Protein AF-A0A1V5R0B9-F1 (afdb_monomer_lite)

Radius of gyration: 16.44 Å; chains: 1; bounding box: 34×44×41 Å

Structure (mmCIF, N/CA/C/O backbone):
data_AF-A0A1V5R0B9-F1
#
_entry.id   AF-A0A1V5R0B9-F1
#
loop_
_atom_site.group_PDB
_atom_site.id
_atom_site.type_symbol
_atom_site.label_atom_id
_atom_site.label_alt_id
_atom_site.label_comp_id
_atom_site.label_asym_id
_atom_site.label_entity_id
_atom_site.label_seq_id
_atom_site.pdbx_PDB_ins_code
_atom_site.Cartn_x
_atom_site.Cartn_y
_atom_site.Cartn_z
_atom_site.occupancy
_atom_site.B_iso_or_equiv
_atom_site.auth_seq_id
_atom_site.auth_comp_id
_atom_site.auth_asym_id
_atom_site.auth_atom_id
_atom_site.pdbx_PDB_model_num
ATOM 1 N N . MET A 1 1 ? 15.886 -25.006 -10.155 1.00 42.81 1 MET A N 1
ATOM 2 C CA . MET A 1 1 ? 15.122 -24.143 -9.232 1.00 42.81 1 MET A CA 1
ATOM 3 C C . MET A 1 1 ? 15.056 -24.879 -7.907 1.00 42.81 1 MET A C 1
ATOM 5 O O . MET A 1 1 ? 14.357 -25.876 -7.822 1.00 42.81 1 MET A O 1
ATOM 9 N N . LEU A 1 2 ? 15.889 -24.495 -6.940 1.00 43.31 2 LEU A N 1
ATOM 10 C CA . LEU A 1 2 ? 15.863 -25.097 -5.608 1.00 43.31 2 LEU A CA 1
ATOM 11 C C . LEU A 1 2 ? 14.680 -24.485 -4.857 1.00 43.31 2 LEU A C 1
ATOM 13 O O . LEU A 1 2 ? 14.672 -23.282 -4.603 1.00 43.31 2 LEU A O 1
ATOM 17 N N . MET A 1 3 ? 13.667 -25.299 -4.571 1.00 44.78 3 MET A N 1
ATOM 18 C CA . MET A 1 3 ? 12.629 -24.949 -3.608 1.00 44.78 3 MET A CA 1
ATOM 19 C C . MET A 1 3 ? 13.302 -24.973 -2.238 1.00 44.78 3 MET A C 1
ATOM 21 O O . MET A 1 3 ? 13.590 -26.042 -1.710 1.00 44.78 3 MET A O 1
ATOM 25 N N . VAL A 1 4 ? 13.647 -23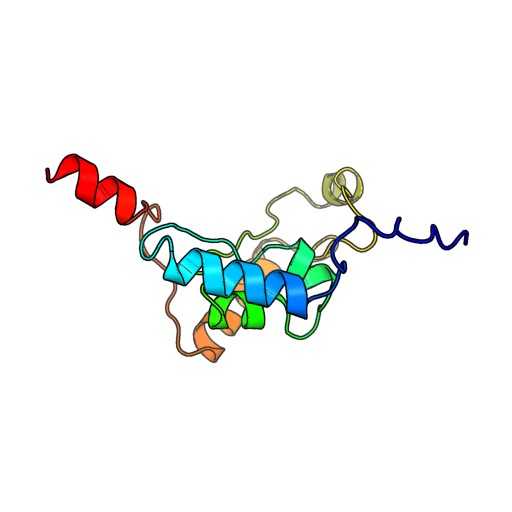.801 -1.710 1.00 59.31 4 VAL A N 1
ATOM 26 C CA . VAL A 1 4 ? 14.058 -23.684 -0.310 1.00 59.31 4 VAL A CA 1
ATOM 27 C C . VAL A 1 4 ? 12.809 -23.983 0.507 1.00 59.31 4 VAL A C 1
ATOM 29 O O . VAL A 1 4 ? 11.860 -23.200 0.474 1.00 59.31 4 VAL A O 1
ATOM 32 N N . GLU A 1 5 ? 12.779 -25.134 1.178 1.00 59.84 5 GLU A N 1
ATOM 33 C CA . GLU A 1 5 ? 11.746 -25.404 2.173 1.00 59.84 5 GLU A CA 1
ATOM 34 C C . GLU A 1 5 ? 11.827 -24.299 3.226 1.00 59.84 5 GLU A C 1
ATOM 36 O O . GLU A 1 5 ? 12.866 -24.089 3.857 1.00 59.84 5 GLU A O 1
ATOM 41 N N . ALA A 1 6 ? 10.746 -23.530 3.358 1.00 63.72 6 ALA A N 1
ATOM 42 C CA . ALA A 1 6 ? 10.633 -22.565 4.433 1.00 63.72 6 ALA A CA 1
ATOM 43 C C . ALA A 1 6 ? 10.760 -23.338 5.751 1.00 63.72 6 ALA A C 1
ATOM 45 O O . ALA A 1 6 ? 10.018 -24.294 5.975 1.00 63.72 6 ALA A O 1
ATOM 46 N N . GLY A 1 7 ? 11.724 -22.954 6.594 1.00 70.62 7 GLY A N 1
ATOM 47 C CA . GLY A 1 7 ? 11.879 -23.566 7.912 1.00 70.62 7 GLY A CA 1
ATOM 48 C C . GLY A 1 7 ? 10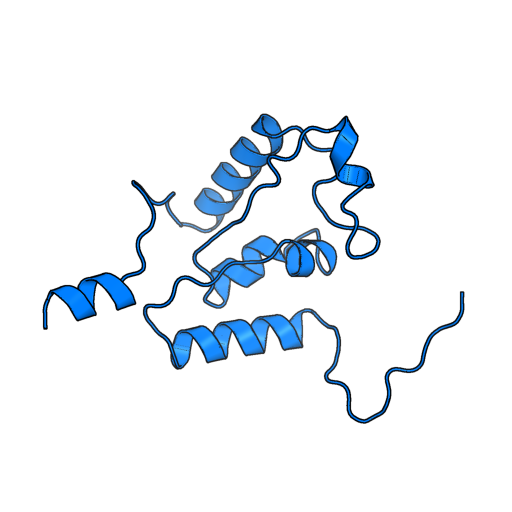.553 -23.520 8.672 1.00 70.62 7 GLY A C 1
ATOM 49 O O . GLY A 1 7 ? 9.793 -22.562 8.528 1.00 70.62 7 GLY A O 1
ATOM 50 N N . THR A 1 8 ? 10.277 -24.543 9.480 1.00 75.12 8 THR A N 1
ATOM 51 C CA . THR A 1 8 ? 8.998 -24.731 10.193 1.00 75.12 8 THR A CA 1
ATOM 52 C C . THR A 1 8 ? 8.592 -23.563 11.099 1.00 75.12 8 THR A C 1
ATOM 54 O O . THR A 1 8 ? 7.434 -23.474 11.491 1.00 75.12 8 THR A O 1
ATOM 57 N N . ASP A 1 9 ? 9.521 -22.652 11.394 1.00 85.62 9 ASP A N 1
ATOM 58 C CA . ASP A 1 9 ? 9.313 -21.465 12.228 1.00 85.62 9 ASP A CA 1
ATOM 59 C C . ASP A 1 9 ? 8.885 -20.216 11.432 1.00 85.62 9 ASP A C 1
ATOM 61 O O . ASP A 1 9 ? 8.697 -19.142 12.006 1.00 85.62 9 ASP A O 1
ATOM 65 N N . GLN A 1 10 ? 8.762 -20.311 10.105 1.00 85.44 10 GLN A N 1
ATOM 66 C CA . GLN A 1 10 ? 8.357 -19.191 9.256 1.00 85.44 10 GLN A CA 1
ATOM 67 C C . GLN A 1 10 ? 6.842 -19.144 9.072 1.00 85.44 10 GLN A C 1
ATOM 69 O O . GLN A 1 10 ? 6.177 -20.154 8.841 1.00 85.44 10 GLN A O 1
ATOM 74 N N . VAL A 1 11 ? 6.291 -17.932 9.111 1.00 88.88 11 VAL A N 1
ATOM 75 C CA . VAL A 1 11 ? 4.892 -17.718 8.733 1.00 88.88 11 VAL A CA 1
ATOM 76 C C . VAL A 1 11 ? 4.706 -17.946 7.227 1.00 88.88 11 VAL A C 1
ATOM 78 O O . VAL A 1 11 ? 5.622 -17.659 6.449 1.00 88.88 11 VAL A O 1
ATOM 81 N N . PRO A 1 12 ? 3.525 -18.414 6.783 1.00 90.69 12 PRO A N 1
ATOM 82 C CA . PRO A 1 12 ? 3.243 -18.567 5.362 1.00 90.69 12 PRO A CA 1
ATOM 83 C C . PRO A 1 12 ? 3.433 -17.255 4.589 1.00 90.69 12 PRO A C 1
ATOM 85 O O . PRO A 1 12 ? 2.900 -16.207 4.959 1.00 90.69 12 PRO A O 1
ATOM 88 N N . ASN A 1 13 ? 4.177 -17.316 3.482 1.00 88.69 13 ASN A N 1
ATOM 89 C CA . ASN A 1 13 ? 4.363 -16.191 2.565 1.00 88.69 13 ASN A CA 1
ATOM 90 C C . ASN A 1 13 ? 3.221 -16.138 1.537 1.00 88.69 13 ASN A C 1
ATOM 92 O O . ASN A 1 13 ? 3.429 -16.341 0.340 1.00 88.69 13 ASN A O 1
ATOM 96 N N . ASP A 1 14 ? 2.000 -15.918 2.020 1.00 93.56 14 ASP A N 1
ATOM 97 C CA . ASP A 1 14 ? 0.799 -15.844 1.192 1.00 93.56 14 ASP A CA 1
ATOM 98 C C . ASP A 1 14 ? -0.005 -14.559 1.430 1.00 93.56 14 ASP A C 1
ATOM 100 O O . ASP A 1 14 ? 0.166 -13.821 2.407 1.00 93.56 14 ASP A O 1
ATOM 104 N N . THR A 1 15 ? -0.902 -14.267 0.489 1.00 96.62 15 THR A N 1
ATOM 105 C CA . THR A 1 15 ? -1.739 -13.066 0.536 1.00 96.62 15 THR A CA 1
ATOM 106 C C . THR A 1 15 ? -2.682 -13.072 1.735 1.00 96.62 15 THR A C 1
ATOM 108 O O . THR A 1 15 ? -2.890 -12.024 2.343 1.00 96.62 15 THR A O 1
ATOM 111 N N . THR A 1 16 ? -3.217 -14.230 2.127 1.00 97.06 16 THR A N 1
ATOM 112 C CA . THR A 1 16 ? -4.119 -14.369 3.279 1.00 97.06 16 THR A CA 1
ATOM 113 C C . THR A 1 16 ? -3.448 -13.908 4.569 1.00 97.06 16 THR A C 1
ATOM 115 O O . THR A 1 16 ? -4.032 -13.137 5.333 1.00 97.06 16 THR A O 1
ATOM 118 N N . THR A 1 17 ? -2.209 -14.328 4.799 1.00 96.88 17 THR A N 1
ATOM 119 C CA . THR A 1 17 ? -1.417 -13.989 5.982 1.00 96.88 17 THR A CA 1
ATOM 120 C C . THR A 1 17 ? -1.154 -12.486 6.039 1.00 96.88 17 THR A C 1
ATOM 122 O O . THR A 1 17 ? -1.416 -11.851 7.064 1.00 96.88 17 THR A O 1
ATOM 125 N N . VAL A 1 18 ? -0.757 -11.880 4.915 1.00 96.81 18 VAL A N 1
ATOM 126 C CA . VAL A 1 18 ? -0.552 -10.424 4.810 1.00 96.81 18 VAL A CA 1
ATOM 127 C C . VAL A 1 18 ? -1.853 -9.647 5.046 1.00 96.81 18 VAL A C 1
ATOM 129 O O . VAL A 1 18 ? -1.862 -8.661 5.783 1.00 96.81 18 VAL A O 1
ATOM 132 N N . LEU A 1 19 ? -2.972 -10.085 4.461 1.00 98.31 19 LEU A N 1
ATOM 133 C CA . LEU A 1 19 ? -4.269 -9.420 4.621 1.00 98.31 19 LEU A CA 1
ATOM 134 C C . LEU A 1 19 ? -4.791 -9.513 6.062 1.00 98.31 19 LEU A C 1
ATOM 136 O O . LEU A 1 19 ? -5.357 -8.540 6.562 1.00 98.31 19 LEU A O 1
ATOM 140 N N . LYS A 1 20 ? -4.558 -10.634 6.758 1.00 98.12 20 LYS A N 1
ATOM 141 C CA . LYS A 1 20 ? -4.855 -10.763 8.195 1.00 98.12 20 LYS A CA 1
ATOM 142 C C . LYS A 1 20 ? -4.016 -9.791 9.023 1.00 98.12 20 LYS A C 1
ATOM 144 O O . LYS A 1 20 ? -4.565 -9.112 9.888 1.00 98.12 20 LYS A O 1
ATOM 149 N N . ALA A 1 21 ? -2.718 -9.679 8.739 1.00 97.38 21 ALA A N 1
ATOM 150 C CA . ALA A 1 21 ? -1.837 -8.737 9.427 1.00 97.38 21 ALA A CA 1
ATOM 151 C C . ALA A 1 21 ? -2.274 -7.274 9.219 1.00 97.38 21 ALA A C 1
ATOM 153 O O . ALA A 1 21 ? -2.315 -6.502 10.179 1.00 97.38 21 ALA A O 1
ATOM 154 N N . LEU A 1 22 ? -2.667 -6.901 7.994 1.00 98.12 22 LEU A N 1
ATOM 155 C CA . LEU A 1 22 ? -3.217 -5.575 7.687 1.00 98.12 22 LEU A CA 1
ATOM 156 C C . LEU A 1 22 ? -4.503 -5.288 8.470 1.00 98.12 22 LEU A C 1
ATOM 158 O O . LEU A 1 22 ? -4.605 -4.236 9.108 1.00 98.12 22 LEU A O 1
ATOM 162 N N . ALA A 1 23 ? -5.450 -6.230 8.468 1.00 98.62 23 ALA A N 1
ATOM 163 C CA . ALA A 1 23 ? -6.718 -6.076 9.174 1.00 98.62 23 ALA A CA 1
ATOM 164 C C . ALA A 1 23 ? -6.499 -5.905 10.684 1.00 98.62 23 ALA A C 1
ATOM 166 O O . ALA A 1 23 ? -7.027 -4.969 11.285 1.00 98.62 23 ALA A O 1
ATOM 167 N N . LEU A 1 24 ? -5.656 -6.751 11.286 1.00 98.50 24 LEU A N 1
ATOM 168 C CA . LEU A 1 24 ? -5.306 -6.660 12.705 1.00 98.50 24 LEU A CA 1
ATOM 169 C C . LEU A 1 24 ? -4.599 -5.343 13.036 1.00 98.50 24 LEU A C 1
ATOM 171 O O . LEU A 1 24 ? -4.938 -4.697 14.025 1.00 98.50 24 LEU A O 1
ATOM 175 N N . THR A 1 25 ? -3.674 -4.898 12.184 1.00 98.19 25 THR A N 1
ATOM 176 C CA . THR A 1 25 ? -2.970 -3.623 12.379 1.00 98.19 25 THR A CA 1
ATOM 177 C C . THR A 1 25 ? -3.946 -2.450 12.347 1.00 98.19 25 THR A C 1
ATOM 179 O O . THR A 1 25 ? -3.843 -1.557 13.181 1.00 98.19 25 THR A O 1
ATOM 182 N N . ARG A 1 26 ? -4.934 -2.442 11.442 1.00 97.94 26 ARG A N 1
ATOM 183 C CA . ARG A 1 26 ? -5.966 -1.394 11.428 1.00 97.94 26 ARG A CA 1
ATOM 184 C C . ARG A 1 26 ? -6.820 -1.416 12.696 1.00 97.94 26 ARG A C 1
ATOM 186 O O . ARG A 1 26 ? -7.119 -0.346 13.213 1.00 97.94 26 ARG A O 1
ATOM 193 N N . LEU A 1 27 ? -7.202 -2.590 13.196 1.00 98.25 27 LEU A N 1
ATOM 194 C CA . LEU A 1 27 ? -7.999 -2.699 14.424 1.00 98.25 27 LEU A CA 1
ATOM 195 C C . LEU A 1 27 ? -7.232 -2.196 15.656 1.00 98.25 27 LEU A C 1
ATOM 197 O O . LEU A 1 27 ? -7.793 -1.465 16.466 1.00 98.25 27 LEU A O 1
ATOM 201 N N . LEU A 1 28 ? -5.947 -2.541 15.774 1.00 97.94 28 LEU A N 1
ATOM 202 C CA . LEU A 1 28 ? -5.101 -2.144 16.907 1.00 97.94 28 LEU A CA 1
ATOM 203 C C . LEU A 1 28 ? -4.576 -0.705 16.794 1.00 97.94 28 LEU A C 1
ATOM 205 O O . LEU A 1 28 ? -4.315 -0.051 17.799 1.00 97.94 28 LEU A O 1
ATOM 209 N N . CYS A 1 29 ? -4.395 -0.203 15.573 1.00 95.62 29 CYS A N 1
ATOM 210 C CA . CYS A 1 29 ? -3.851 1.120 15.279 1.00 95.62 29 CYS A CA 1
ATOM 211 C C . CYS A 1 29 ? -4.794 1.884 14.330 1.00 95.62 29 CYS A C 1
ATOM 213 O O . CYS A 1 29 ? -4.444 2.148 13.172 1.00 95.62 29 CYS A O 1
ATOM 215 N N . PRO A 1 30 ? -5.989 2.291 14.804 1.00 95.50 30 PRO A N 1
ATOM 216 C CA . PRO A 1 30 ? -7.083 2.774 13.956 1.00 95.50 30 PRO A CA 1
ATOM 217 C C . PRO A 1 30 ? -6.758 4.029 13.150 1.00 95.50 30 PRO A C 1
ATOM 219 O O . PRO A 1 30 ? -7.419 4.311 12.155 1.00 95.50 30 PRO A O 1
ATOM 222 N N . SER A 1 31 ? -5.727 4.780 13.525 1.00 95.06 31 SER A N 1
ATOM 223 C CA . SER A 1 31 ? -5.405 6.072 12.913 1.00 95.06 31 SER A CA 1
ATOM 224 C C . SER A 1 31 ? -4.033 6.146 12.272 1.00 95.06 31 SER A C 1
ATOM 226 O O . SER A 1 31 ? -3.594 7.230 11.907 1.00 95.06 31 SER A O 1
ATOM 228 N N . THR A 1 32 ? -3.361 5.009 12.132 1.00 94.88 32 THR A N 1
ATOM 229 C CA . THR A 1 32 ? -2.089 4.938 11.419 1.00 94.88 32 THR A CA 1
ATOM 230 C C . THR A 1 32 ? -2.334 4.913 9.912 1.00 94.88 32 THR A C 1
ATOM 232 O O . THR A 1 32 ? -3.313 4.330 9.434 1.00 94.88 32 THR A O 1
ATOM 235 N N . ASN A 1 33 ? -1.435 5.530 9.149 1.00 97.12 33 ASN A N 1
ATOM 236 C CA . ASN A 1 33 ? -1.370 5.339 7.705 1.00 97.12 33 ASN A CA 1
ATOM 237 C C . ASN A 1 33 ? -0.727 3.987 7.393 1.00 97.12 33 ASN A C 1
ATOM 239 O O . ASN A 1 33 ? 0.405 3.729 7.791 1.00 97.12 33 ASN A O 1
ATOM 243 N N . ILE A 1 34 ? -1.451 3.129 6.682 1.00 97.81 34 ILE A N 1
ATOM 244 C CA . ILE A 1 34 ? -1.032 1.764 6.368 1.00 97.81 34 ILE A CA 1
ATOM 245 C C . ILE A 1 34 ? -1.004 1.617 4.840 1.00 97.81 34 ILE A C 1
ATOM 247 O O . ILE A 1 34 ? -2.040 1.823 4.196 1.00 97.81 34 ILE A O 1
ATOM 251 N N . PRO A 1 35 ? 0.145 1.284 4.231 1.00 97.75 35 PRO A N 1
ATOM 252 C CA . PRO A 1 35 ? 0.239 1.106 2.790 1.00 97.75 35 PRO A CA 1
ATOM 253 C C . PRO A 1 35 ? -0.273 -0.262 2.334 1.00 97.75 35 PRO A C 1
ATOM 255 O O . PRO A 1 35 ? 0.035 -1.292 2.928 1.00 97.75 35 PRO A O 1
ATOM 258 N N . SER A 1 36 ? -0.979 -0.280 1.203 1.00 97.44 36 SER A N 1
ATOM 259 C CA . SER A 1 36 ? -1.135 -1.485 0.392 1.00 97.44 36 SER A CA 1
ATOM 260 C C . SER A 1 36 ? 0.113 -1.626 -0.474 1.00 97.44 36 SER A C 1
ATOM 262 O O . SER A 1 36 ? 0.274 -0.928 -1.478 1.00 97.44 36 SER A O 1
ATOM 264 N N . THR A 1 37 ? 1.033 -2.485 -0.048 1.00 95.75 37 THR A N 1
ATOM 265 C CA . THR A 1 37 ? 2.400 -2.527 -0.578 1.00 95.75 37 THR A CA 1
ATOM 266 C C . THR A 1 37 ? 2.486 -3.116 -1.989 1.00 95.75 37 THR A C 1
ATOM 268 O O . THR A 1 37 ? 1.661 -3.928 -2.412 1.00 95.75 37 THR A O 1
ATOM 271 N N . THR A 1 38 ? 3.543 -2.750 -2.720 1.00 94.00 38 THR A N 1
ATOM 272 C CA . THR A 1 38 ? 3.870 -3.336 -4.032 1.00 94.00 38 THR A CA 1
ATOM 273 C C . THR A 1 38 ? 4.146 -4.838 -3.944 1.00 94.00 38 THR A C 1
ATOM 275 O O . THR A 1 38 ? 3.862 -5.555 -4.897 1.00 94.00 38 THR A O 1
ATOM 278 N N . ALA A 1 39 ? 4.631 -5.331 -2.798 1.00 94.81 39 ALA A N 1
ATOM 279 C CA . ALA A 1 39 ? 4.847 -6.759 -2.572 1.00 94.81 39 ALA A CA 1
ATOM 280 C C . ALA A 1 39 ? 3.522 -7.536 -2.596 1.00 94.81 39 ALA A C 1
ATOM 282 O O . ALA A 1 39 ? 3.417 -8.543 -3.287 1.00 94.81 39 ALA A O 1
ATOM 283 N N . LEU A 1 40 ? 2.471 -7.018 -1.949 1.00 95.69 40 LEU A N 1
ATOM 284 C CA . LEU A 1 40 ? 1.141 -7.632 -2.008 1.00 95.69 40 LEU A CA 1
ATOM 285 C C . LEU A 1 40 ? 0.573 -7.629 -3.436 1.00 95.69 40 LEU A C 1
ATOM 287 O O . LEU A 1 40 ? 0.015 -8.626 -3.880 1.00 95.69 40 LEU A O 1
ATOM 291 N N . ALA A 1 41 ? 0.770 -6.538 -4.181 1.00 93.44 41 ALA A N 1
ATOM 292 C CA . ALA A 1 41 ? 0.407 -6.471 -5.599 1.00 93.44 41 ALA A CA 1
ATOM 293 C C . ALA A 1 41 ? 1.292 -7.354 -6.504 1.00 93.44 41 ALA A C 1
ATOM 295 O O . ALA A 1 41 ? 0.929 -7.608 -7.643 1.00 93.44 41 ALA A O 1
ATOM 296 N N . THR A 1 42 ? 2.457 -7.794 -6.026 1.00 93.00 42 THR A N 1
ATOM 297 C CA . THR A 1 42 ? 3.327 -8.738 -6.741 1.00 93.00 42 THR A CA 1
ATOM 298 C C . THR A 1 42 ? 2.864 -10.176 -6.507 1.00 93.00 42 THR A C 1
ATOM 300 O O . THR A 1 42 ? 2.827 -10.956 -7.451 1.00 93.00 42 THR A O 1
ATOM 303 N N . LEU A 1 43 ? 2.457 -10.510 -5.274 1.00 93.75 43 LEU A N 1
ATOM 304 C CA . LEU A 1 43 ? 1.887 -11.819 -4.930 1.00 93.75 43 LEU A CA 1
ATOM 305 C C . LEU A 1 43 ? 0.519 -12.058 -5.586 1.00 93.75 43 LEU A C 1
ATOM 307 O O . LEU A 1 43 ? 0.216 -13.177 -5.982 1.00 93.75 43 LEU A O 1
ATOM 311 N N . ASP A 1 44 ? -0.299 -11.011 -5.708 1.00 94.25 44 ASP A N 1
ATOM 312 C CA . ASP A 1 44 ? -1.584 -11.044 -6.410 1.00 94.25 44 ASP A CA 1
ATOM 313 C C . ASP A 1 44 ? -1.703 -9.823 -7.341 1.00 94.25 44 ASP A C 1
ATOM 315 O O . ASP A 1 44 ? -2.185 -8.761 -6.927 1.00 94.25 44 ASP A O 1
ATOM 319 N N . PRO A 1 45 ? -1.260 -9.952 -8.607 1.00 90.94 45 PRO A N 1
ATOM 320 C CA . PRO A 1 45 ? -1.329 -8.872 -9.590 1.00 90.94 45 PRO A CA 1
ATOM 321 C C . PRO A 1 45 ? -2.751 -8.430 -9.936 1.00 90.94 45 PRO A C 1
ATOM 323 O O . PRO A 1 45 ? -2.956 -7.271 -10.299 1.00 90.94 45 PRO A O 1
ATOM 326 N N . ALA A 1 46 ? -3.729 -9.333 -9.828 1.00 90.75 46 ALA A N 1
ATOM 327 C CA . ALA A 1 46 ? -5.109 -9.056 -10.205 1.00 90.75 46 ALA A CA 1
ATOM 328 C C . ALA A 1 46 ? -5.815 -8.206 -9.146 1.00 90.75 46 ALA A C 1
ATOM 330 O O . ALA A 1 46 ? -6.476 -7.221 -9.478 1.00 90.75 46 ALA A O 1
ATOM 331 N N . SER A 1 47 ? -5.663 -8.562 -7.868 1.00 93.81 47 SER A N 1
ATOM 332 C CA . SER A 1 47 ? -6.436 -7.934 -6.797 1.00 93.81 47 SER A CA 1
ATOM 333 C C . SER A 1 47 ? -5.649 -7.517 -5.561 1.00 93.81 47 SER A C 1
ATOM 335 O O . SER A 1 47 ? -6.217 -6.836 -4.714 1.00 93.81 47 SER A O 1
ATOM 337 N N . GLY A 1 48 ? -4.348 -7.791 -5.455 1.00 95.38 48 GLY A N 1
ATOM 338 C CA . GLY A 1 48 ? -3.574 -7.593 -4.225 1.00 95.38 48 GLY A CA 1
ATOM 339 C C . GLY A 1 48 ? -3.632 -6.162 -3.690 1.00 95.38 48 GLY A C 1
ATOM 340 O O . GLY A 1 48 ? -3.885 -5.947 -2.504 1.00 95.38 48 GLY A O 1
ATOM 341 N N . ARG A 1 49 ? -3.499 -5.159 -4.572 1.00 94.75 49 ARG A N 1
ATOM 342 C CA . ARG A 1 49 ? -3.598 -3.744 -4.172 1.00 94.75 49 ARG A CA 1
ATOM 343 C C . ARG A 1 49 ? -4.999 -3.365 -3.683 1.00 94.75 49 ARG A C 1
ATOM 345 O O . ARG A 1 49 ? -5.145 -2.736 -2.637 1.00 94.75 49 ARG A O 1
ATOM 352 N N . ALA A 1 50 ? -6.028 -3.751 -4.435 1.00 96.19 50 ALA A N 1
ATOM 353 C CA . ALA A 1 50 ? -7.416 -3.511 -4.049 1.00 96.19 50 ALA A CA 1
ATOM 354 C C . ALA A 1 50 ? -7.747 -4.224 -2.735 1.00 96.19 50 ALA A C 1
ATOM 356 O O . ALA A 1 50 ? -8.370 -3.650 -1.843 1.00 96.19 50 ALA A O 1
ATOM 357 N N . ASN A 1 51 ? -7.256 -5.451 -2.579 1.00 97.81 51 ASN A N 1
ATOM 358 C CA . ASN A 1 51 ? -7.482 -6.243 -1.393 1.00 97.81 51 ASN A CA 1
ATOM 359 C C . ASN A 1 51 ? -6.837 -5.604 -0.164 1.00 97.81 51 ASN A C 1
ATOM 361 O O . ASN A 1 51 ? -7.515 -5.476 0.851 1.00 97.81 51 ASN A O 1
ATOM 365 N N . GLY A 1 52 ? -5.596 -5.121 -0.260 1.00 98.12 52 GLY A N 1
ATOM 366 C CA . GLY A 1 52 ? -4.957 -4.390 0.834 1.00 98.12 52 GLY A CA 1
ATOM 367 C C . GLY A 1 52 ? -5.774 -3.173 1.281 1.00 98.12 52 GLY A C 1
ATOM 368 O O . GLY A 1 52 ? -6.027 -3.010 2.476 1.00 98.12 52 GLY A O 1
ATOM 369 N N . LEU A 1 53 ? -6.258 -2.360 0.332 1.00 97.88 53 LEU A N 1
ATOM 370 C CA . LEU A 1 53 ? -7.119 -1.205 0.628 1.00 97.88 53 LEU A CA 1
ATOM 371 C C . LEU A 1 53 ? -8.436 -1.593 1.316 1.00 97.88 53 LEU A C 1
ATOM 373 O O . LEU A 1 53 ? -8.864 -0.924 2.252 1.00 97.88 53 LEU A O 1
ATOM 377 N N . LEU A 1 54 ? -9.065 -2.687 0.885 1.00 97.69 54 LEU A N 1
ATOM 378 C CA . LEU A 1 54 ? -10.313 -3.181 1.476 1.00 97.69 54 LEU A CA 1
ATOM 379 C C . LEU A 1 54 ? -10.121 -3.828 2.861 1.00 97.69 54 LEU A C 1
ATOM 381 O O . LEU A 1 54 ? -11.099 -4.016 3.577 1.00 97.69 54 LEU A O 1
ATOM 385 N N . ARG A 1 55 ? -8.887 -4.181 3.252 1.00 97.94 55 ARG A N 1
ATOM 386 C CA . ARG A 1 55 ? -8.568 -4.837 4.538 1.00 97.94 55 ARG A CA 1
ATOM 387 C C . ARG A 1 55 ? -7.730 -3.954 5.473 1.00 97.94 55 ARG A C 1
ATOM 389 O O . ARG A 1 55 ? -6.975 -4.454 6.298 1.00 97.94 55 ARG A O 1
ATOM 396 N N . GLY A 1 56 ? -7.885 -2.633 5.376 1.00 97.31 56 GLY A N 1
ATOM 397 C CA . GLY A 1 56 ? -7.388 -1.686 6.381 1.00 97.31 56 GLY A CA 1
ATOM 398 C C . GLY A 1 56 ? -6.257 -0.767 5.922 1.00 97.31 56 GLY A C 1
ATOM 399 O O . GLY A 1 56 ? -5.937 0.188 6.640 1.00 97.31 56 GLY A O 1
ATOM 400 N N . ALA A 1 57 ? -5.684 -0.984 4.736 1.00 98.19 57 ALA A N 1
ATOM 401 C CA . ALA A 1 57 ? -4.754 -0.026 4.153 1.00 98.19 57 ALA A CA 1
ATOM 402 C C . ALA A 1 57 ? -5.480 1.237 3.661 1.00 98.19 57 ALA A C 1
ATOM 404 O O . ALA A 1 57 ? -6.627 1.199 3.222 1.00 98.19 57 ALA A O 1
ATOM 405 N N . ASN A 1 58 ? -4.792 2.373 3.704 1.00 97.19 58 ASN A N 1
ATOM 406 C CA . ASN A 1 58 ? -5.295 3.655 3.208 1.00 97.19 58 ASN A CA 1
ATOM 407 C C . ASN A 1 58 ? -4.277 4.417 2.344 1.00 97.19 58 ASN A C 1
ATOM 409 O O . ASN A 1 58 ? -4.583 5.523 1.910 1.00 97.19 58 ASN A O 1
ATOM 413 N N . VAL A 1 59 ? -3.106 3.832 2.074 1.00 96.75 59 VAL A N 1
ATOM 414 C CA . VAL A 1 59 ? -2.033 4.433 1.266 1.00 96.75 59 VAL A CA 1
ATOM 415 C C . VAL A 1 59 ? -1.676 3.520 0.087 1.00 96.75 59 VAL A C 1
ATOM 417 O O . VAL A 1 59 ? -1.632 2.298 0.227 1.00 96.75 59 VAL A O 1
ATOM 420 N N . ILE A 1 60 ? -1.387 4.111 -1.074 1.00 94.25 60 ILE A N 1
ATOM 421 C CA . ILE A 1 60 ? -0.759 3.447 -2.227 1.00 94.25 60 ILE A CA 1
ATOM 422 C C . ILE A 1 60 ? 0.584 4.128 -2.501 1.00 94.25 60 ILE A C 1
ATOM 424 O O . ILE A 1 60 ? 0.698 5.343 -2.377 1.00 94.25 60 ILE A O 1
ATOM 428 N N . MET A 1 61 ? 1.587 3.341 -2.896 1.00 91.81 61 MET A N 1
ATOM 429 C CA . MET A 1 61 ? 2.938 3.821 -3.201 1.00 91.81 61 MET A CA 1
ATOM 430 C C . MET A 1 61 ? 3.257 3.597 -4.691 1.00 91.81 61 MET A C 1
ATOM 432 O O . MET A 1 61 ? 3.695 2.503 -5.057 1.00 91.81 61 MET A O 1
ATOM 436 N N . PRO A 1 62 ? 2.997 4.577 -5.579 1.00 88.00 62 PRO A N 1
ATOM 437 C CA . PRO A 1 62 ? 3.350 4.462 -6.992 1.00 88.00 62 PRO A CA 1
ATOM 438 C C . PRO A 1 62 ? 4.871 4.424 -7.189 1.00 88.00 62 PRO A C 1
ATOM 440 O O . PRO A 1 62 ? 5.623 5.115 -6.502 1.00 88.00 62 PRO A O 1
ATOM 443 N N . ASN A 1 63 ? 5.331 3.638 -8.165 1.00 87.31 63 ASN A N 1
ATOM 444 C CA . ASN A 1 63 ? 6.737 3.621 -8.552 1.00 87.31 63 ASN A CA 1
ATOM 445 C C . ASN A 1 63 ? 7.055 4.828 -9.452 1.00 87.31 63 ASN A C 1
ATOM 447 O O . ASN A 1 63 ? 6.726 4.833 -10.638 1.00 87.31 63 ASN A O 1
ATOM 451 N N . VAL A 1 64 ? 7.722 5.834 -8.887 1.00 87.44 64 VAL A N 1
ATOM 452 C CA . VAL A 1 64 ? 8.164 7.048 -9.599 1.00 87.44 64 VAL A CA 1
ATOM 453 C C . VAL A 1 64 ? 9.624 6.979 -10.068 1.00 87.44 64 VAL A C 1
ATOM 455 O O . VAL A 1 64 ? 10.149 7.944 -10.616 1.00 87.44 64 VAL A O 1
ATOM 458 N N . THR A 1 65 ? 10.305 5.844 -9.874 1.00 87.50 65 THR A N 1
ATOM 459 C CA . THR A 1 65 ? 11.687 5.647 -10.328 1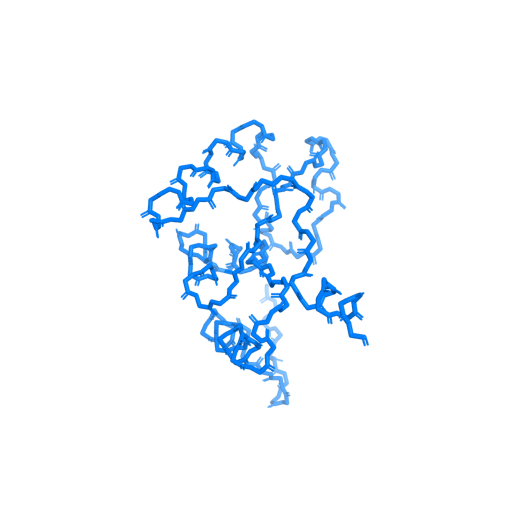.00 87.50 65 THR A CA 1
ATOM 460 C C . THR A 1 65 ? 11.762 5.724 -11.854 1.00 87.50 65 THR A C 1
ATOM 462 O O . THR A 1 65 ? 10.911 5.166 -12.553 1.00 87.50 65 THR A O 1
ATOM 465 N N . GLN A 1 66 ? 12.800 6.380 -12.387 1.00 86.69 66 GLN A N 1
ATOM 466 C CA . GLN A 1 66 ? 13.022 6.466 -13.836 1.00 86.69 66 GLN A CA 1
ATOM 467 C C . GLN A 1 66 ? 13.168 5.058 -14.445 1.00 86.69 66 GLN A C 1
ATOM 469 O O . GLN A 1 66 ? 13.887 4.242 -13.862 1.00 86.69 66 GLN A O 1
ATOM 474 N N . PRO A 1 67 ? 12.565 4.769 -15.618 1.00 86.06 67 PRO A N 1
ATOM 475 C CA . PRO A 1 67 ? 12.531 3.423 -16.198 1.00 86.06 67 PRO A CA 1
ATOM 476 C C . PRO A 1 67 ? 13.887 2.708 -16.244 1.00 86.06 67 PRO A C 1
ATOM 478 O O . PRO A 1 67 ? 13.984 1.574 -15.783 1.00 86.06 67 PRO A O 1
ATOM 481 N N . LYS A 1 68 ? 14.952 3.408 -16.668 1.00 88.69 68 LYS A N 1
ATOM 482 C CA . LYS A 1 68 ? 16.323 2.868 -16.758 1.00 88.69 68 LYS A CA 1
ATOM 483 C C . LYS A 1 68 ? 16.910 2.337 -15.441 1.00 88.69 68 LYS A C 1
ATOM 485 O O . LYS A 1 68 ? 17.877 1.590 -15.477 1.00 88.69 68 LYS A O 1
ATOM 490 N N . TYR A 1 69 ? 16.360 2.726 -14.289 1.00 90.81 69 TYR A N 1
ATOM 491 C CA . TYR A 1 69 ? 16.854 2.311 -12.971 1.00 90.81 69 TYR A CA 1
ATOM 492 C C . TYR A 1 69 ? 15.920 1.336 -12.248 1.00 90.81 69 TYR A C 1
ATOM 494 O O . TYR A 1 69 ? 16.262 0.848 -11.174 1.00 90.81 69 TYR A O 1
ATOM 502 N N . ARG A 1 70 ? 14.734 1.039 -12.792 1.00 88.50 70 ARG A N 1
ATOM 503 C CA . ARG A 1 70 ? 13.742 0.211 -12.086 1.00 88.50 70 ARG A CA 1
ATOM 504 C C . ARG A 1 70 ? 14.193 -1.228 -11.920 1.00 88.50 70 ARG A C 1
ATOM 506 O O . ARG A 1 70 ? 14.011 -1.795 -10.845 1.00 88.50 70 ARG A O 1
ATOM 513 N N . GLU A 1 71 ? 14.809 -1.782 -12.958 1.00 89.12 71 GLU A N 1
ATOM 514 C CA . GLU A 1 71 ? 15.348 -3.141 -12.934 1.00 89.12 71 GLU 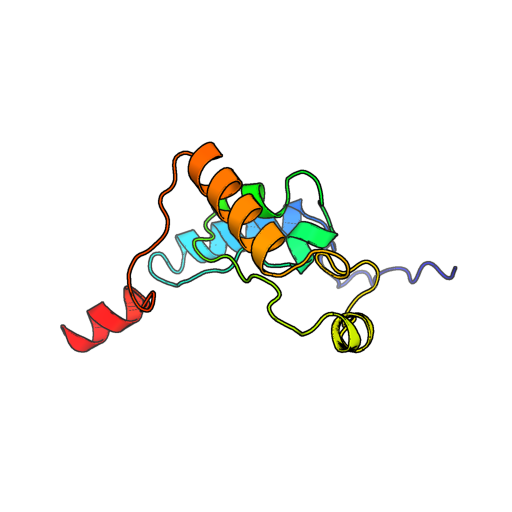A CA 1
ATOM 515 C C . GLU A 1 71 ? 16.511 -3.282 -11.947 1.00 89.12 71 GLU A C 1
ATOM 517 O O . GLU A 1 71 ? 16.682 -4.349 -11.364 1.00 89.12 71 GLU A O 1
ATOM 522 N N . LEU A 1 72 ? 17.239 -2.191 -11.678 1.00 92.12 72 LEU A N 1
ATOM 523 C CA . LEU A 1 72 ? 18.310 -2.156 -10.678 1.00 92.12 72 LEU A CA 1
ATOM 524 C C . LEU A 1 72 ? 17.776 -2.186 -9.236 1.00 92.12 72 LEU A C 1
ATOM 526 O O . LEU A 1 72 ? 18.541 -2.419 -8.306 1.00 92.12 72 LEU A O 1
ATOM 530 N N . TYR A 1 73 ? 16.473 -1.960 -9.033 1.00 91.44 73 TYR A N 1
ATOM 531 C CA . TYR A 1 73 ? 15.830 -1.947 -7.716 1.00 91.44 73 TYR A CA 1
ATOM 532 C C . TYR A 1 73 ? 14.789 -3.071 -7.561 1.00 91.44 73 TYR A C 1
ATOM 534 O O . TYR A 1 73 ? 13.658 -2.870 -7.086 1.00 91.44 73 TYR A O 1
ATOM 542 N N . GLN A 1 74 ? 15.184 -4.279 -7.967 1.00 89.62 74 GLN A N 1
ATOM 543 C CA . GLN A 1 74 ? 14.430 -5.525 -7.811 1.00 89.62 74 GLN A CA 1
ATOM 544 C C . GLN A 1 74 ? 14.777 -6.228 -6.493 1.00 89.62 74 GLN A C 1
ATOM 546 O O . GLN A 1 74 ? 15.432 -7.262 -6.462 1.00 89.62 74 GLN A O 1
ATOM 551 N N . ILE A 1 75 ? 14.301 -5.662 -5.383 1.00 91.38 75 ILE A N 1
ATOM 552 C CA . ILE A 1 75 ? 14.464 -6.236 -4.032 1.00 91.38 75 ILE A CA 1
ATOM 553 C C . ILE A 1 75 ? 13.747 -7.591 -3.832 1.00 91.38 75 ILE A C 1
ATOM 555 O O . ILE A 1 75 ? 13.947 -8.244 -2.815 1.00 91.38 75 ILE A O 1
ATOM 559 N N . TYR A 1 76 ? 12.911 -8.009 -4.787 1.00 90.69 76 TYR A N 1
ATOM 560 C CA . TYR A 1 76 ? 12.330 -9.349 -4.908 1.00 90.69 76 TYR A CA 1
ATOM 561 C C . TYR A 1 76 ? 12.009 -9.642 -6.385 1.00 90.69 76 TYR A C 1
ATOM 563 O O . TYR A 1 76 ? 11.753 -8.699 -7.148 1.00 90.69 76 TYR A O 1
ATOM 571 N N . PRO A 1 77 ? 12.019 -10.923 -6.807 1.00 87.38 77 PRO A N 1
ATOM 572 C CA . PRO A 1 77 ? 11.722 -11.301 -8.184 1.00 87.38 77 PRO A CA 1
ATOM 573 C C . PRO A 1 77 ? 10.277 -10.956 -8.554 1.00 87.38 77 PRO A C 1
ATOM 575 O O . PRO A 1 77 ? 9.367 -11.062 -7.733 1.00 87.38 77 PRO A O 1
ATOM 578 N N . GLY A 1 78 ? 10.066 -10.536 -9.802 1.00 84.31 78 GLY A N 1
ATOM 579 C CA . GLY A 1 78 ? 8.728 -10.248 -10.328 1.00 84.31 78 GLY A CA 1
ATOM 580 C C . GLY A 1 78 ? 8.076 -8.980 -9.772 1.00 84.31 78 GLY A C 1
ATOM 581 O O . GLY A 1 78 ? 6.874 -8.799 -9.950 1.00 84.31 78 GLY A O 1
ATOM 582 N N . LYS A 1 79 ? 8.839 -8.099 -9.107 1.00 87.19 79 LYS A N 1
ATOM 583 C CA . LYS A 1 79 ? 8.327 -6.857 -8.516 1.00 87.19 79 LYS A CA 1
ATOM 584 C C . LYS A 1 79 ? 7.412 -6.090 -9.477 1.00 87.19 79 LYS A C 1
ATOM 586 O O . LYS A 1 79 ? 7.825 -5.706 -10.567 1.00 87.19 79 LYS A O 1
ATOM 591 N N . ALA A 1 80 ? 6.184 -5.809 -9.047 1.00 82.31 80 ALA A N 1
ATOM 592 C CA . ALA A 1 80 ? 5.218 -5.072 -9.856 1.00 82.31 80 ALA A CA 1
ATOM 593 C C . ALA A 1 80 ? 5.694 -3.639 -10.191 1.00 82.31 80 ALA A C 1
ATOM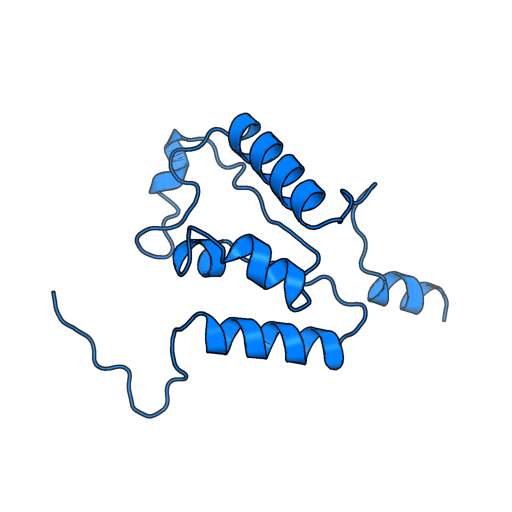 595 O O . ALA A 1 80 ? 6.364 -2.977 -9.392 1.00 82.31 80 ALA A O 1
ATOM 596 N N . GLY A 1 81 ? 5.303 -3.136 -11.368 1.00 77.81 81 GLY A N 1
ATOM 597 C CA . GLY A 1 81 ? 5.579 -1.758 -11.797 1.00 77.81 81 GLY A CA 1
ATOM 598 C C . GLY A 1 81 ? 6.980 -1.519 -12.37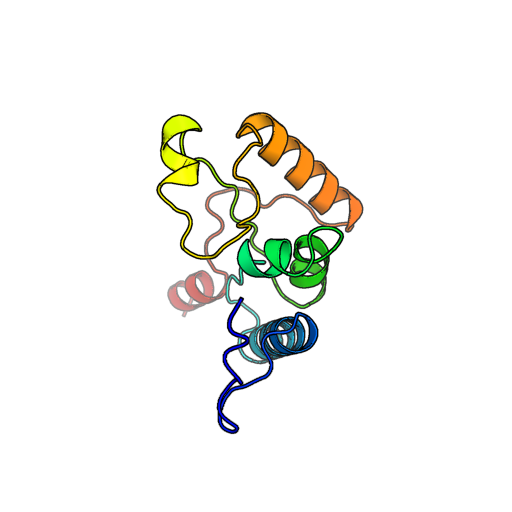9 1.00 77.81 81 GLY A C 1
ATOM 599 O O . GLY A 1 81 ? 7.495 -0.404 -12.279 1.00 77.81 81 GLY A O 1
ATOM 600 N N . LEU A 1 82 ? 7.620 -2.541 -12.963 1.00 75.06 82 LEU A N 1
ATOM 601 C CA . LEU A 1 82 ? 8.906 -2.394 -13.668 1.00 75.06 82 LEU A CA 1
ATOM 602 C C . LEU A 1 82 ? 8.749 -1.673 -15.018 1.00 75.06 82 LEU A C 1
ATOM 604 O O . LEU A 1 82 ? 9.513 -0.757 -15.320 1.00 75.06 82 LEU A O 1
ATOM 608 N N . HIS A 1 83 ? 7.709 -2.001 -15.790 1.00 68.12 83 HIS A N 1
ATOM 609 C CA . HIS A 1 83 ? 7.578 -1.556 -17.187 1.00 68.12 83 HIS A CA 1
ATOM 610 C C . HIS A 1 83 ? 6.517 -0.461 -17.425 1.00 68.12 83 HIS A C 1
ATOM 612 O O . HIS A 1 83 ? 6.374 0.024 -18.542 1.00 68.12 83 HIS A O 1
ATOM 618 N N . GLU A 1 84 ? 5.782 -0.021 -16.398 1.00 68.12 84 GLU A N 1
ATOM 619 C CA . GLU A 1 84 ? 4.698 0.972 -16.540 1.00 68.12 84 GLU A CA 1
ATOM 620 C C . GLU A 1 84 ? 5.216 2.409 -16.382 1.00 68.12 84 GLU A C 1
ATOM 622 O O . GLU A 1 84 ? 5.928 2.699 -15.425 1.00 68.12 84 GLU A O 1
ATOM 627 N N . THR A 1 85 ? 4.874 3.359 -17.255 1.00 67.06 85 THR A N 1
ATOM 628 C CA . THR A 1 85 ? 5.260 4.769 -17.023 1.00 67.06 85 THR A CA 1
ATOM 629 C C . THR A 1 85 ? 4.574 5.332 -15.769 1.00 67.06 85 THR A C 1
ATOM 631 O O . THR A 1 85 ? 3.538 4.824 -15.329 1.00 67.06 85 THR A O 1
ATOM 634 N N . ALA A 1 86 ? 5.157 6.370 -15.158 1.00 72.06 86 ALA A N 1
ATOM 635 C CA . ALA A 1 86 ? 4.594 6.986 -13.951 1.00 72.06 86 ALA A CA 1
ATOM 636 C C . ALA A 1 86 ? 3.170 7.531 -14.188 1.00 72.06 86 ALA A C 1
ATOM 638 O O . ALA A 1 86 ? 2.295 7.371 -13.335 1.00 72.06 86 ALA A O 1
ATOM 639 N N . ASP A 1 87 ? 2.909 8.083 -15.374 1.00 70.94 87 ASP A N 1
ATOM 640 C CA . ASP A 1 87 ? 1.597 8.624 -15.743 1.00 70.94 87 ASP A CA 1
ATOM 641 C C . ASP A 1 87 ? 0.541 7.524 -15.896 1.00 70.94 87 ASP A C 1
ATOM 643 O O . ASP A 1 87 ? -0.546 7.618 -15.320 1.00 70.94 87 ASP A O 1
ATOM 647 N N . ILE A 1 88 ? 0.887 6.428 -16.587 1.00 73.00 88 ILE A N 1
ATOM 648 C CA . ILE A 1 88 ? 0.011 5.252 -16.727 1.00 73.00 88 ILE A CA 1
ATOM 649 C C . ILE A 1 88 ? -0.293 4.659 -15.348 1.00 73.00 88 ILE A C 1
ATOM 651 O O . ILE A 1 88 ? -1.440 4.321 -15.048 1.00 73.00 88 ILE A O 1
ATOM 655 N N . THR A 1 89 ? 0.723 4.582 -14.487 1.00 79.00 89 THR A N 1
ATOM 656 C CA . THR A 1 89 ? 0.587 4.084 -13.114 1.00 79.00 89 THR A CA 1
ATOM 657 C C . THR A 1 89 ? -0.381 4.956 -12.312 1.00 79.00 89 THR A C 1
ATOM 659 O O . THR A 1 89 ? -1.269 4.438 -11.638 1.00 79.00 89 THR A O 1
ATOM 662 N N . THR A 1 90 ? -0.267 6.280 -12.426 1.00 83.94 90 THR A N 1
ATOM 663 C CA . THR A 1 90 ? -1.112 7.232 -11.692 1.00 83.94 90 THR A CA 1
ATOM 664 C C . THR A 1 90 ? -2.571 7.166 -12.141 1.00 83.94 90 THR A C 1
ATOM 666 O O . THR A 1 90 ? -3.468 7.104 -11.298 1.00 83.94 90 THR A O 1
ATOM 669 N N . ALA A 1 91 ? -2.828 7.123 -13.452 1.00 87.69 91 ALA A N 1
ATOM 670 C CA . ALA A 1 91 ? -4.182 6.998 -13.990 1.00 87.69 91 ALA A CA 1
ATOM 671 C C . ALA A 1 91 ? -4.856 5.683 -13.556 1.00 87.69 91 ALA A C 1
ATOM 673 O O . ALA A 1 91 ? -5.989 5.703 -13.076 1.00 87.69 91 ALA A O 1
ATOM 674 N N . ARG A 1 92 ? -4.133 4.554 -13.631 1.00 87.38 92 ARG A N 1
ATOM 675 C CA . ARG A 1 92 ? -4.626 3.243 -13.171 1.00 87.38 92 ARG A CA 1
ATOM 676 C C . ARG A 1 92 ? -4.932 3.228 -11.677 1.00 87.38 92 ARG A C 1
ATOM 678 O O . ARG A 1 92 ? -5.957 2.692 -11.268 1.00 87.38 92 ARG A O 1
ATOM 685 N N . ILE A 1 93 ? -4.062 3.822 -10.858 1.00 89.69 93 ILE A N 1
ATOM 686 C CA . ILE A 1 93 ? -4.282 3.925 -9.409 1.00 89.69 93 ILE A CA 1
ATOM 687 C C . ILE A 1 93 ? -5.539 4.740 -9.112 1.00 89.69 93 ILE A C 1
ATOM 689 O O . ILE A 1 93 ? -6.334 4.321 -8.272 1.00 89.69 93 ILE A O 1
ATOM 693 N N . ARG A 1 94 ? -5.745 5.866 -9.807 1.00 92.62 94 ARG A N 1
ATOM 694 C CA . ARG A 1 94 ? -6.949 6.689 -9.642 1.00 92.62 94 ARG A CA 1
ATOM 695 C C . ARG A 1 94 ? -8.213 5.889 -9.953 1.00 92.62 94 ARG A C 1
ATOM 697 O O . ARG A 1 94 ? -9.072 5.775 -9.084 1.00 92.62 94 ARG A O 1
ATOM 704 N N . GLN A 1 95 ? -8.263 5.254 -11.124 1.00 92.94 95 GLN A N 1
ATOM 705 C CA . GLN A 1 95 ? -9.394 4.418 -11.531 1.00 92.94 95 GLN A CA 1
ATOM 706 C C . GLN A 1 95 ? -9.654 3.282 -10.531 1.00 92.94 95 GLN A C 1
ATOM 708 O O . GLN A 1 95 ? -10.798 3.000 -10.185 1.00 92.94 95 GLN A O 1
ATOM 713 N N . GLN A 1 96 ? -8.596 2.635 -10.033 1.00 92.12 96 GLN A N 1
ATOM 714 C CA . GLN A 1 96 ? -8.728 1.571 -9.044 1.00 92.12 96 GLN A CA 1
ATOM 715 C C . GLN A 1 96 ? -9.334 2.091 -7.736 1.00 92.12 96 GLN A C 1
ATOM 717 O O . GLN A 1 96 ? -10.250 1.471 -7.208 1.00 92.12 96 GLN A O 1
ATOM 722 N N . ILE A 1 97 ? -8.859 3.226 -7.220 1.00 95.00 97 ILE A N 1
ATOM 723 C CA . ILE A 1 97 ? -9.385 3.834 -5.989 1.00 95.00 97 ILE A CA 1
ATOM 724 C C . ILE A 1 97 ? -10.870 4.188 -6.151 1.00 95.00 97 ILE A C 1
ATOM 726 O O . ILE A 1 97 ? -11.671 3.843 -5.282 1.00 95.00 97 ILE A O 1
ATOM 730 N N . GLU A 1 98 ? -11.238 4.798 -7.278 1.00 96.06 98 GLU A N 1
ATOM 731 C CA . GLU A 1 98 ? -12.623 5.161 -7.598 1.00 96.06 98 GLU A CA 1
ATOM 732 C C . GLU A 1 98 ? -13.524 3.925 -7.721 1.00 96.06 98 GLU A C 1
ATOM 734 O O . GLU A 1 98 ? -14.609 3.894 -7.144 1.00 96.06 98 GLU A O 1
ATOM 739 N N . SER A 1 99 ? -13.053 2.859 -8.381 1.00 96.00 99 SER A N 1
ATOM 740 C CA . SER A 1 99 ? -13.805 1.599 -8.522 1.00 96.00 99 SER A CA 1
ATOM 741 C C . SER A 1 99 ? -14.101 0.903 -7.187 1.00 96.00 99 SER A C 1
ATOM 743 O O . SER A 1 99 ? -15.039 0.117 -7.093 1.00 96.00 99 SER A O 1
ATOM 745 N N . LEU A 1 100 ? -13.322 1.207 -6.143 1.00 96.81 100 LEU A N 1
ATOM 746 C CA . LEU A 1 100 ? -13.523 0.705 -4.782 1.00 96.81 100 LEU A CA 1
ATOM 747 C C . LEU A 1 100 ? -14.449 1.606 -3.948 1.00 96.81 100 LEU A C 1
ATOM 749 O O . LEU A 1 100 ? -14.579 1.388 -2.745 1.00 96.81 100 LEU A O 1
ATOM 753 N N . GLY A 1 101 ? -15.043 2.644 -4.547 1.00 97.00 101 GLY A N 1
ATOM 754 C CA . GLY A 1 101 ? -15.867 3.625 -3.839 1.00 97.00 101 GLY A CA 1
ATOM 755 C C . GLY A 1 101 ? -15.067 4.508 -2.877 1.00 97.00 101 GLY A C 1
ATOM 756 O O . GLY A 1 101 ? -15.619 5.015 -1.901 1.00 97.00 101 GLY A O 1
ATOM 757 N N . ARG A 1 102 ? -13.756 4.669 -3.105 1.00 96.31 102 ARG A N 1
ATOM 758 C CA . ARG A 1 102 ? -12.872 5.512 -2.287 1.00 96.31 102 ARG A CA 1
ATOM 759 C C . ARG A 1 102 ? -12.500 6.786 -3.043 1.00 96.31 102 ARG A C 1
ATOM 761 O O . ARG A 1 102 ? -12.593 6.854 -4.264 1.00 96.31 102 ARG A O 1
ATOM 768 N N . SER A 1 103 ? -12.032 7.790 -2.309 1.00 95.25 103 SER A N 1
ATOM 769 C CA . SER A 1 103 ? -11.536 9.050 -2.865 1.00 95.25 103 SER A CA 1
ATOM 770 C C . SER A 1 103 ? -10.018 9.177 -2.724 1.00 95.25 103 SER A C 1
ATOM 772 O O . SER A 1 103 ? -9.389 8.572 -1.850 1.00 95.25 103 SER A O 1
ATOM 774 N N . ILE A 1 104 ? -9.419 9.978 -3.607 1.00 94.81 104 ILE A N 1
ATOM 775 C CA . ILE A 1 104 ? -8.012 10.370 -3.507 1.00 94.81 104 ILE A CA 1
ATOM 776 C C . ILE A 1 104 ? -7.863 11.380 -2.367 1.00 94.81 104 ILE A C 1
ATOM 778 O O . ILE A 1 104 ? -8.579 12.382 -2.322 1.00 94.81 104 ILE A O 1
ATOM 782 N N . GLY A 1 105 ? -6.926 11.109 -1.457 1.00 93.31 105 GLY A N 1
ATOM 783 C CA . GLY A 1 105 ? -6.593 12.022 -0.367 1.00 93.31 105 GLY A CA 1
ATOM 784 C C . GLY A 1 105 ? -6.047 13.350 -0.891 1.00 93.31 105 GLY A C 1
ATOM 785 O O . GLY A 1 105 ? -5.327 13.382 -1.888 1.00 93.31 105 GLY A O 1
ATOM 786 N N . GLN A 1 106 ? -6.392 14.437 -0.207 1.00 92.50 106 GLN A N 1
ATOM 787 C CA . GLN A 1 106 ? -5.896 15.777 -0.508 1.00 92.50 106 GLN A CA 1
ATOM 788 C C . GLN A 1 106 ? -4.788 16.167 0.471 1.00 92.50 106 GLN A C 1
ATOM 790 O O . GLN A 1 106 ? -4.795 15.761 1.636 1.00 92.50 106 GLN A O 1
ATOM 795 N N . GLY A 1 107 ? -3.849 16.983 -0.002 1.00 92.62 107 GLY A N 1
ATOM 796 C CA . GLY A 1 107 ? -2.738 17.468 0.809 1.00 92.62 107 GLY A CA 1
ATOM 797 C C . GLY A 1 107 ? -1.676 16.400 1.117 1.00 92.62 107 GLY A C 1
ATOM 798 O O . GLY A 1 107 ? -1.587 15.386 0.424 1.00 92.62 107 GLY A O 1
ATOM 799 N N . PRO A 1 108 ? -0.845 16.622 2.152 1.00 92.06 108 PRO A N 1
ATOM 800 C CA . PRO A 1 108 ? 0.325 15.782 2.431 1.00 92.06 108 PRO A CA 1
ATOM 801 C C . PRO A 1 108 ? 0.010 14.368 2.943 1.00 92.06 108 PRO A C 1
ATOM 803 O O . PRO A 1 108 ? 0.901 13.525 2.989 1.00 92.06 108 PRO A O 1
ATOM 806 N N . GLY A 1 109 ? -1.232 14.101 3.366 1.00 93.06 109 GLY A N 1
ATOM 807 C CA . GLY A 1 109 ? -1.616 12.807 3.936 1.00 93.06 109 GLY A CA 1
ATOM 808 C C . GLY A 1 109 ? -1.091 12.566 5.356 1.00 93.06 109 GLY A C 1
ATOM 809 O O . GLY A 1 109 ? -0.799 11.424 5.711 1.00 93.06 109 GLY A O 1
ATOM 810 N N . THR A 1 110 ? -0.957 13.618 6.171 1.00 92.75 110 THR A N 1
ATOM 811 C CA . THR A 1 110 ? -0.531 13.525 7.577 1.00 92.75 110 THR A CA 1
ATOM 812 C C . THR A 1 110 ? -1.365 12.500 8.349 1.00 92.75 110 THR A C 1
ATOM 814 O O . THR A 1 110 ? -2.586 12.442 8.218 1.00 92.75 110 THR A O 1
ATOM 817 N N . SER A 1 111 ? -0.698 11.671 9.155 1.00 88.94 111 SER A N 1
ATOM 818 C CA . SER A 1 111 ? -1.362 10.639 9.955 1.00 88.94 111 SER A CA 1
ATOM 819 C C . SER A 1 111 ? -2.334 11.273 10.960 1.00 88.94 111 SER A C 1
ATOM 821 O O . SER A 1 111 ? -1.896 12.108 11.755 1.00 88.94 111 SER A O 1
ATOM 823 N N . PRO A 1 112 ? -3.606 10.838 11.026 1.00 87.94 112 PRO A N 1
ATOM 824 C CA . PRO A 1 112 ? -4.525 11.305 12.063 1.00 87.94 112 PRO A CA 1
ATOM 825 C C . PRO A 1 112 ? -4.026 11.003 13.482 1.00 87.94 112 PRO A C 1
ATOM 827 O O . PRO A 1 112 ? -4.369 11.712 14.421 1.00 87.94 112 PRO A O 1
ATOM 830 N N . ALA A 1 113 ? -3.193 9.969 13.657 1.00 87.12 113 ALA A N 1
ATOM 831 C CA . ALA A 1 113 ? -2.553 9.696 14.941 1.00 87.12 113 ALA A CA 1
ATOM 832 C C . ALA A 1 113 ? -1.546 10.781 15.361 1.00 87.12 113 ALA A C 1
ATOM 834 O O . ALA A 1 113 ? -1.359 10.969 16.557 1.00 87.12 113 ALA A O 1
ATOM 835 N N . LEU A 1 114 ? -0.895 11.459 14.406 1.00 87.62 114 LEU A N 1
ATOM 836 C CA . LEU A 1 114 ? 0.009 12.575 14.696 1.00 87.62 114 LEU A CA 1
ATOM 837 C C . LEU A 1 114 ? -0.791 13.830 15.046 1.00 87.62 114 LEU A C 1
ATOM 839 O O . LEU A 1 114 ? -0.534 14.421 16.083 1.00 87.62 114 LEU A O 1
ATOM 843 N N . LEU A 1 115 ? -1.813 14.156 14.248 1.00 87.75 115 LEU A N 1
ATOM 844 C CA . LEU A 1 115 ? -2.667 15.327 14.484 1.00 87.75 115 LEU A CA 1
ATOM 845 C C . LEU A 1 115 ? -3.269 15.327 15.898 1.00 87.75 115 LEU A C 1
ATOM 847 O O . LEU A 1 115 ? -3.248 16.341 16.578 1.00 87.75 115 LEU A O 1
ATOM 851 N N . ARG A 1 116 ? -3.699 14.162 16.393 1.00 86.88 116 ARG A N 1
ATOM 852 C CA . ARG A 1 116 ? -4.229 14.036 17.759 1.00 86.88 116 ARG A CA 1
ATOM 853 C C . ARG A 1 116 ? -3.204 14.185 18.881 1.00 86.88 116 ARG A C 1
ATOM 855 O O . ARG A 1 116 ? -3.610 14.342 20.024 1.00 86.88 116 ARG A O 1
ATOM 862 N N . ARG A 1 117 ? -1.905 14.044 18.600 1.00 84.62 117 ARG A N 1
ATOM 863 C CA . ARG A 1 117 ? -0.857 14.302 19.602 1.00 84.62 117 ARG A CA 1
ATOM 864 C C . ARG A 1 117 ? -0.635 15.793 19.782 1.00 84.62 117 ARG A C 1
ATOM 866 O O . ARG A 1 117 ? -0.358 16.209 20.892 1.00 84.62 117 ARG A O 1
ATOM 873 N N . ASP A 1 118 ? -0.762 16.553 18.700 1.00 78.50 118 ASP A N 1
ATOM 874 C CA . ASP A 1 118 ? -0.553 18.000 18.711 1.00 78.50 118 ASP A CA 1
ATOM 875 C C . ASP A 1 118 ? -1.764 18.752 19.310 1.00 78.50 118 ASP A C 1
ATOM 877 O O . ASP A 1 118 ? -1.646 19.913 19.689 1.00 78.50 118 ASP A O 1
ATOM 881 N N . GLU A 1 119 ? -2.925 18.089 19.405 1.00 74.94 119 GLU A N 1
ATOM 882 C CA . GLU A 1 119 ? -4.161 18.596 20.027 1.00 74.94 119 GLU A CA 1
ATOM 883 C C . GLU A 1 119 ? -4.277 18.310 21.542 1.00 74.94 119 GLU A C 1
ATOM 885 O O . GLU A 1 119 ? -5.214 18.803 22.173 1.00 74.94 119 GLU A O 1
ATOM 890 N N . ALA A 1 120 ? -3.377 17.501 22.117 1.00 61.78 120 ALA A N 1
ATOM 891 C CA . ALA A 1 120 ? -3.395 17.059 23.519 1.00 61.78 120 ALA A CA 1
ATOM 892 C C . ALA A 1 120 ? -2.364 17.807 24.376 1.00 61.78 120 ALA A C 1
ATOM 894 O O . ALA A 1 120 ? -2.685 18.077 25.556 1.00 61.78 120 ALA A O 1
#

Sequence (120 aa):
MLMVEAGTDQVPNDTTTVLKALALTRLLCPSTNIPSTTALATLDPASGRANGLLRGANVIMPNVTQPKYRELYQIYPGKAGLHETADITTARIRQQIESLGRSIGQGPGTSPALLRRDEA

pLDDT: mean 88.48, std 11.59, range [42.81, 98.62]

Secondary structure (DSSP, 8-state):
----PPPTTSPP-SHHHHHHHHHHHHHHSTTS--EE-HHHHHH-TTTHHHHHHHTT--EE----S-HHHHGGG-SSTT-S-SSS-HHHHHHHHHHHHHHTT--PPPTT---HHHHHHHT-

Foldseek 3Di:
DDPPPDPPPDDDPALVVVLVVQLVCCVVPVFFAAELDLSQCQRPVPCSRVSSCVSHHDDYDQDQDDLVCLVVPCPDPSRPPNPDHSVRRVVVVQVSCVVSVHHDDDDPCDTPVVVVVVVD